Protein AF-A0A7S2PXT2-F1 (afdb_monomer_lite)

Structure (mmCIF, N/CA/C/O backbone):
data_AF-A0A7S2PXT2-F1
#
_entry.id   AF-A0A7S2PXT2-F1
#
loop_
_atom_site.group_PDB
_atom_site.id
_atom_site.type_symbol
_atom_site.label_atom_id
_atom_site.label_alt_id
_atom_site.label_comp_id
_atom_site.label_asym_id
_atom_site.label_entity_id
_atom_site.label_seq_id
_atom_site.pdbx_PDB_ins_code
_atom_site.Cartn_x
_atom_site.Cartn_y
_atom_site.Cartn_z
_atom_site.occupancy
_atom_site.B_iso_or_equiv
_atom_site.auth_seq_id
_atom_site.auth_comp_id
_atom_site.auth_asym_id
_atom_site.auth_atom_id
_atom_site.pdbx_PDB_model_num
ATOM 1 N N . ALA A 1 1 ? -4.494 16.959 3.578 1.00 83.75 1 ALA A N 1
ATOM 2 C CA . ALA A 1 1 ? -5.422 16.353 2.598 1.00 83.75 1 ALA A CA 1
ATOM 3 C C . ALA A 1 1 ? -5.347 14.820 2.587 1.00 83.75 1 ALA A C 1
ATOM 5 O O . ALA A 1 1 ? -6.317 14.201 2.995 1.00 83.75 1 ALA A O 1
ATOM 6 N N . LYS A 1 2 ? -4.220 14.190 2.202 1.00 92.12 2 LYS A N 1
ATOM 7 C CA . LYS A 1 2 ? -4.125 12.718 2.051 1.00 92.12 2 LYS A CA 1
ATOM 8 C C . LYS A 1 2 ? -4.450 11.910 3.312 1.00 92.12 2 LYS A C 1
ATOM 10 O O . LYS A 1 2 ? -5.234 10.979 3.216 1.00 92.12 2 LYS A O 1
ATOM 15 N N . LEU A 1 3 ? -3.945 12.313 4.482 1.00 93.88 3 LEU A N 1
ATOM 16 C CA . LEU A 1 3 ? -4.294 11.666 5.757 1.00 93.88 3 LEU A CA 1
ATOM 17 C C . LEU A 1 3 ? -5.812 11.637 5.997 1.00 93.88 3 LEU A C 1
ATOM 19 O O . LEU A 1 3 ? -6.356 10.593 6.332 1.00 93.88 3 LEU A O 1
ATOM 23 N N . ALA A 1 4 ? -6.491 12.770 5.795 1.00 94.06 4 ALA A N 1
ATOM 24 C CA . ALA A 1 4 ? -7.936 12.865 5.994 1.00 94.06 4 ALA A CA 1
ATOM 25 C C . ALA A 1 4 ? -8.699 11.954 5.021 1.00 94.06 4 ALA A C 1
ATOM 27 O O . ALA A 1 4 ? -9.608 11.246 5.441 1.00 94.06 4 ALA A O 1
ATOM 28 N N . ALA A 1 5 ? -8.279 11.911 3.752 1.00 94.31 5 ALA A N 1
ATOM 29 C CA . ALA A 1 5 ? -8.860 11.010 2.761 1.00 94.31 5 ALA A CA 1
ATOM 30 C C . ALA A 1 5 ? -8.646 9.533 3.139 1.00 94.31 5 ALA A C 1
ATOM 32 O O . ALA A 1 5 ? -9.602 8.769 3.192 1.00 94.31 5 ALA A O 1
ATOM 33 N N . MET A 1 6 ? -7.419 9.135 3.495 1.00 95.06 6 MET A N 1
ATOM 34 C CA . MET A 1 6 ? -7.126 7.767 3.944 1.00 95.06 6 MET A CA 1
ATOM 35 C C . MET A 1 6 ? -7.940 7.381 5.184 1.00 95.06 6 MET A C 1
ATOM 37 O O . MET A 1 6 ? -8.427 6.257 5.277 1.00 95.06 6 MET A O 1
ATOM 41 N N . GLN A 1 7 ? -8.113 8.312 6.126 1.00 95.06 7 GLN A N 1
ATOM 42 C CA . GLN A 1 7 ? -8.924 8.096 7.319 1.00 95.06 7 GLN A CA 1
ATOM 43 C C . GLN A 1 7 ? -10.399 7.899 6.975 1.00 95.06 7 GLN A C 1
ATOM 45 O O . GLN A 1 7 ? -11.022 6.991 7.515 1.00 95.06 7 GLN A O 1
ATOM 50 N N . GLN A 1 8 ? -10.946 8.714 6.074 1.00 95.38 8 GLN A N 1
ATOM 51 C CA . GLN A 1 8 ? -12.324 8.584 5.612 1.00 95.38 8 GLN A CA 1
ATOM 52 C C . GLN A 1 8 ? -12.566 7.222 4.947 1.00 95.38 8 GLN A C 1
ATOM 54 O O . GLN A 1 8 ? -13.506 6.522 5.326 1.00 95.38 8 GLN A O 1
ATOM 59 N N . GLU A 1 9 ? -11.693 6.818 4.023 1.00 95.75 9 GLU A N 1
ATOM 60 C CA . GLU A 1 9 ? -11.812 5.537 3.317 1.00 95.75 9 GLU A CA 1
ATOM 61 C C . GLU A 1 9 ? -11.694 4.346 4.271 1.00 95.75 9 GLU A C 1
ATOM 63 O O . GLU A 1 9 ? -12.523 3.435 4.256 1.00 95.75 9 GLU A O 1
ATOM 68 N N . ALA A 1 10 ? -10.708 4.363 5.170 1.00 94.94 10 ALA A N 1
ATOM 69 C CA . ALA A 1 10 ? -10.545 3.294 6.145 1.00 94.94 10 ALA A CA 1
ATOM 70 C C . ALA A 1 10 ? -11.712 3.245 7.150 1.00 94.94 10 ALA A C 1
ATOM 72 O O . ALA A 1 10 ? -12.159 2.153 7.501 1.00 94.94 10 ALA A O 1
ATOM 73 N N . CYS A 1 11 ? -12.261 4.393 7.569 1.00 93.88 11 CYS A N 1
ATOM 74 C CA . CYS A 1 11 ? -13.480 4.439 8.382 1.00 93.88 11 CYS A CA 1
ATOM 75 C C . CYS A 1 11 ? -14.641 3.761 7.654 1.00 93.88 11 CYS A C 1
ATOM 77 O O . CYS A 1 11 ? -15.275 2.890 8.237 1.00 93.88 11 CYS A O 1
ATOM 79 N N . SER A 1 12 ? -14.879 4.120 6.390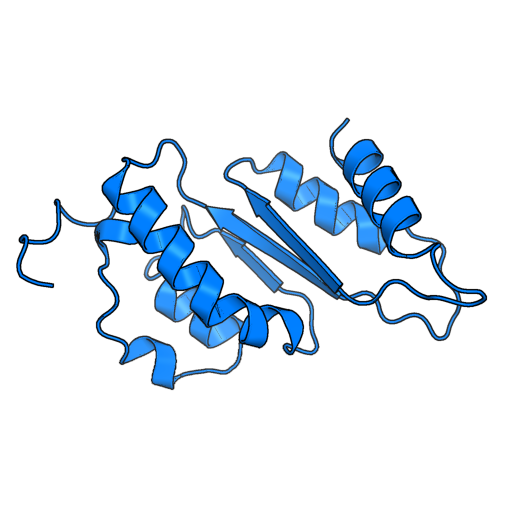 1.00 95.31 12 SER A N 1
ATOM 80 C CA . SER A 1 12 ? -15.968 3.559 5.586 1.00 95.31 12 SER A CA 1
ATOM 81 C C . SER A 1 12 ? -15.819 2.048 5.365 1.00 95.31 12 SER A C 1
ATOM 83 O O . SER A 1 12 ? -16.774 1.283 5.521 1.00 95.31 12 SER A O 1
ATOM 85 N N . PHE A 1 13 ? -14.605 1.585 5.062 1.00 95.31 13 PHE A N 1
ATOM 86 C CA . PHE A 1 13 ? -14.344 0.168 4.815 1.00 95.31 13 PHE A CA 1
ATOM 87 C C . PHE A 1 13 ? -14.487 -0.694 6.077 1.00 95.31 13 PHE A C 1
ATOM 89 O O . PHE A 1 13 ? -14.989 -1.816 6.023 1.00 95.31 13 PHE A O 1
ATOM 96 N N . TYR A 1 14 ? -14.049 -0.181 7.228 1.00 95.19 14 TYR A N 1
ATOM 97 C CA . TYR A 1 14 ? -14.071 -0.910 8.496 1.00 95.19 14 TYR A CA 1
ATOM 98 C C . TYR A 1 14 ? -15.280 -0.574 9.386 1.00 95.19 14 TYR A C 1
ATOM 100 O O . TYR A 1 14 ? -15.264 -0.922 10.564 1.00 95.19 14 TYR A O 1
ATOM 108 N N . SER A 1 15 ? -16.320 0.077 8.856 1.00 93.69 15 SER A N 1
ATOM 109 C CA . SER A 1 15 ? -17.579 0.342 9.573 1.00 93.69 15 SER A CA 1
ATOM 110 C C . SER A 1 15 ? -18.714 -0.617 9.200 1.00 93.69 15 SER A C 1
ATOM 112 O O . SER A 1 15 ? -19.858 -0.378 9.574 1.00 93.69 15 SER A O 1
ATOM 114 N N . GLN A 1 16 ? -18.431 -1.666 8.425 1.00 93.62 16 GLN A N 1
ATOM 115 C CA . GLN A 1 16 ? -19.455 -2.541 7.839 1.00 93.62 16 GLN A CA 1
ATOM 116 C C . GLN A 1 16 ? -20.104 -3.472 8.869 1.00 93.62 16 GLN A C 1
ATOM 118 O O . GLN A 1 16 ? -21.236 -3.909 8.675 1.00 93.62 16 GLN A O 1
ATOM 123 N N . TYR A 1 17 ? -19.406 -3.768 9.969 1.00 93.06 17 TYR A N 1
ATOM 124 C CA . TYR A 1 17 ? -19.896 -4.662 11.016 1.00 93.06 17 TYR A CA 1
ATOM 125 C C . TYR A 1 17 ? -19.754 -4.036 12.409 1.00 93.06 17 TYR A C 1
ATOM 127 O O . TYR A 1 17 ? -18.771 -3.326 12.662 1.00 93.06 17 TYR A O 1
ATOM 135 N N . PRO A 1 18 ? -20.683 -4.328 13.343 1.00 91.06 18 PRO A N 1
ATOM 136 C CA . PRO A 1 18 ? -20.518 -3.965 14.744 1.00 91.06 18 PRO A CA 1
ATOM 137 C C . PRO A 1 18 ? -19.182 -4.475 15.276 1.00 91.06 18 PRO A C 1
ATOM 139 O O . PRO A 1 18 ? -18.757 -5.585 14.956 1.00 91.06 18 PRO A O 1
ATOM 142 N N . GLU A 1 19 ? -18.509 -3.650 16.076 1.00 88.69 19 GLU A N 1
ATOM 143 C CA . GLU A 1 19 ? -17.234 -4.006 16.702 1.00 88.69 19 GLU A CA 1
ATOM 144 C C . GLU A 1 19 ? -16.103 -4.358 15.711 1.00 88.69 19 GLU A C 1
ATOM 146 O O . GLU A 1 19 ? -15.089 -4.953 16.094 1.00 88.69 19 GLU A O 1
ATOM 151 N N . GLN A 1 20 ? -16.209 -3.981 14.440 1.00 93.75 20 GLN A N 1
ATOM 152 C CA . GLN A 1 20 ? -15.108 -4.156 13.504 1.00 93.75 20 GLN A CA 1
ATOM 153 C C . GLN A 1 20 ? -13.921 -3.260 13.893 1.00 93.75 20 GLN A C 1
ATOM 155 O O . GLN A 1 20 ? -14.070 -2.085 14.222 1.00 93.75 20 GLN A O 1
ATOM 160 N N . THR A 1 21 ? -12.718 -3.832 13.868 1.00 94.88 21 THR A N 1
ATOM 161 C CA . THR A 1 21 ? -11.457 -3.102 14.048 1.00 94.88 21 THR A CA 1
ATOM 162 C C . THR A 1 21 ? -10.701 -3.023 12.734 1.00 94.88 21 THR A C 1
ATOM 164 O O . THR A 1 21 ? -10.899 -3.843 11.828 1.00 94.88 21 THR A O 1
ATOM 167 N N . TRP A 1 22 ? -9.815 -2.037 12.627 1.00 95.88 22 TRP A N 1
ATOM 168 C CA . TRP A 1 22 ? -8.964 -1.900 11.456 1.00 95.88 22 TRP A CA 1
ATOM 169 C C . TRP A 1 22 ? -7.871 -2.967 11.496 1.00 95.88 22 TRP A C 1
ATOM 171 O O . TRP A 1 22 ? -7.251 -3.203 12.534 1.00 95.88 22 TRP A O 1
ATOM 181 N N . LYS A 1 23 ? -7.656 -3.641 10.363 1.00 94.81 23 LYS A N 1
ATOM 182 C CA . LYS A 1 23 ? -6.719 -4.769 10.265 1.00 94.81 23 LYS A CA 1
ATOM 183 C C . LYS A 1 23 ? -5.472 -4.381 9.486 1.00 94.81 23 LYS A C 1
ATOM 185 O O . LYS A 1 23 ? -4.401 -4.262 10.061 1.00 94.81 23 LYS A O 1
ATOM 190 N N . ASN A 1 24 ? -5.618 -4.174 8.183 1.00 96.81 24 ASN A N 1
ATOM 191 C CA . ASN A 1 24 ? -4.530 -3.826 7.278 1.00 96.81 24 ASN A CA 1
ATOM 192 C C . ASN A 1 24 ? -4.885 -2.562 6.491 1.00 96.81 24 ASN A C 1
ATOM 194 O O . ASN A 1 24 ? -5.998 -2.443 5.977 1.00 96.81 24 ASN A O 1
ATOM 198 N N . VAL A 1 25 ? -3.922 -1.658 6.347 1.00 96.38 25 VAL A N 1
ATOM 199 C CA . VAL A 1 25 ? -3.967 -0.566 5.370 1.00 96.38 25 VAL A CA 1
ATOM 200 C C . VAL A 1 25 ? -2.691 -0.645 4.543 1.00 96.38 25 VAL A C 1
ATOM 202 O O . VAL A 1 25 ? -1.588 -0.529 5.078 1.00 96.38 25 VAL A O 1
ATOM 205 N N . LEU A 1 26 ? -2.852 -0.899 3.245 1.00 95.94 26 LEU A N 1
ATOM 206 C CA . LEU A 1 26 ? -1.758 -0.974 2.284 1.00 95.94 26 LEU A CA 1
ATOM 207 C C . LEU A 1 26 ? -1.813 0.272 1.400 1.00 95.94 26 LEU A C 1
ATOM 209 O O . LEU A 1 26 ? -2.855 0.564 0.818 1.00 95.94 26 LEU A O 1
ATOM 213 N N . SER A 1 27 ? -0.695 0.981 1.289 1.00 95.62 27 SER A N 1
ATOM 214 C CA . SER A 1 27 ? -0.545 2.156 0.434 1.00 95.62 27 SER A CA 1
ATOM 215 C C . SER A 1 27 ? 0.505 1.888 -0.636 1.00 95.62 27 SER A C 1
ATOM 217 O O . SER A 1 27 ? 1.657 1.594 -0.320 1.00 95.62 27 SER A O 1
ATOM 219 N N . PHE A 1 28 ? 0.110 2.032 -1.898 1.00 94.56 28 PHE A N 1
ATOM 220 C CA . PHE A 1 28 ? 0.995 2.005 -3.060 1.00 94.56 28 PHE A CA 1
ATOM 221 C C . PHE A 1 28 ? 0.909 3.376 -3.719 1.00 94.56 28 PHE A C 1
ATOM 223 O O . PHE A 1 28 ? -0.170 3.774 -4.152 1.00 94.56 28 PHE A O 1
ATOM 230 N N . GLY A 1 29 ? 2.016 4.102 -3.768 1.00 92.62 29 GLY A N 1
ATOM 231 C CA . GLY A 1 29 ? 2.043 5.454 -4.319 1.00 92.62 29 GLY A CA 1
ATOM 232 C C . GLY A 1 29 ? 3.459 5.857 -4.677 1.00 92.62 29 GLY A C 1
ATOM 233 O O . GLY A 1 29 ? 4.400 5.187 -4.277 1.00 92.62 29 GLY A O 1
ATOM 234 N N . ASP A 1 30 ? 3.632 6.919 -5.445 1.00 92.00 30 ASP A N 1
ATOM 235 C CA . ASP A 1 30 ? 4.936 7.452 -5.860 1.00 92.00 30 ASP A CA 1
ATOM 236 C C . ASP A 1 30 ? 5.332 8.721 -5.084 1.00 92.00 30 ASP A C 1
ATOM 238 O O . ASP A 1 30 ? 6.463 9.209 -5.179 1.00 92.00 30 ASP A O 1
ATOM 242 N N . MET A 1 31 ? 4.424 9.227 -4.244 1.00 91.75 31 MET A N 1
ATOM 243 C CA . MET A 1 31 ? 4.587 10.478 -3.516 1.00 91.75 31 MET A CA 1
ATOM 244 C C . MET A 1 31 ? 4.881 10.263 -2.029 1.00 91.75 31 MET A C 1
ATOM 246 O O . MET A 1 31 ? 4.137 9.603 -1.301 1.00 91.75 31 MET A O 1
ATOM 250 N N . ARG A 1 32 ? 5.945 10.910 -1.531 1.00 90.88 32 ARG A N 1
ATOM 251 C CA . ARG A 1 32 ? 6.392 10.783 -0.128 1.00 90.88 32 ARG A CA 1
ATOM 252 C C . ARG A 1 32 ? 5.304 11.165 0.883 1.00 90.88 32 ARG A C 1
ATOM 254 O O . ARG A 1 32 ? 5.176 10.520 1.917 1.00 90.88 32 ARG A O 1
ATOM 261 N N . TYR A 1 33 ? 4.474 12.158 0.576 1.00 91.88 33 TYR A N 1
ATOM 262 C CA . TYR A 1 33 ? 3.410 12.585 1.486 1.00 91.88 33 TYR A CA 1
ATOM 263 C C . TYR A 1 33 ? 2.296 11.532 1.664 1.00 91.88 33 TYR A C 1
ATOM 265 O O . TYR A 1 33 ? 1.578 11.575 2.658 1.00 91.88 33 TYR A O 1
ATOM 273 N N . GLU A 1 34 ? 2.117 10.588 0.731 1.00 88.81 34 GLU A N 1
ATOM 274 C CA . GLU A 1 34 ? 1.171 9.467 0.893 1.00 88.81 34 GLU A CA 1
ATOM 275 C C . GLU A 1 34 ? 1.733 8.435 1.869 1.00 88.81 34 GLU A C 1
ATOM 277 O O . GLU A 1 34 ? 1.027 7.930 2.741 1.00 88.81 34 GLU A O 1
ATOM 282 N N . HIS A 1 35 ? 3.037 8.198 1.766 1.00 88.44 35 HIS A N 1
ATOM 283 C CA . HIS A 1 35 ? 3.787 7.347 2.673 1.00 88.44 35 HIS A CA 1
ATOM 284 C C . HIS A 1 35 ? 3.790 7.901 4.112 1.00 88.44 35 HIS A C 1
ATOM 286 O O . HIS A 1 35 ? 3.527 7.176 5.070 1.00 88.44 35 HIS A O 1
ATOM 292 N N . GLU A 1 36 ? 4.002 9.206 4.280 1.00 91.69 36 GLU A N 1
ATOM 293 C CA . GLU A 1 36 ? 3.872 9.872 5.584 1.00 91.69 36 GLU A CA 1
ATOM 294 C C . GLU A 1 36 ? 2.424 9.859 6.096 1.00 91.69 36 GLU A C 1
ATOM 296 O O . GLU A 1 36 ? 2.180 9.666 7.287 1.00 91.69 36 GLU A O 1
ATOM 301 N N . ALA A 1 37 ? 1.441 10.025 5.204 1.00 93.94 37 ALA A N 1
ATOM 302 C CA . ALA A 1 37 ? 0.033 10.008 5.582 1.00 93.94 37 ALA A CA 1
ATOM 303 C C . ALA A 1 37 ? -0.400 8.651 6.154 1.00 93.94 37 ALA A C 1
ATOM 305 O O . ALA A 1 37 ? -1.101 8.634 7.165 1.00 93.94 37 ALA A O 1
ATOM 306 N N . VAL A 1 38 ? 0.031 7.525 5.572 1.00 93.88 38 VAL A N 1
ATOM 307 C CA . VAL A 1 38 ? -0.324 6.198 6.103 1.00 93.88 38 VAL A CA 1
ATOM 308 C C . VAL A 1 38 ? 0.378 5.898 7.434 1.00 93.88 38 VAL A C 1
ATOM 310 O O . VAL A 1 38 ? -0.228 5.293 8.314 1.00 93.88 38 VAL A O 1
ATOM 313 N N . GLN A 1 39 ? 1.602 6.393 7.645 1.00 91.50 39 GLN A N 1
ATOM 314 C CA . GLN A 1 39 ? 2.268 6.327 8.954 1.00 91.50 39 GLN A CA 1
ATOM 315 C C . GLN A 1 39 ? 1.534 7.155 10.011 1.00 91.50 39 GLN A C 1
ATOM 317 O O . GLN A 1 39 ? 1.313 6.703 11.135 1.00 91.50 39 GLN A O 1
ATOM 322 N N . ALA A 1 40 ? 1.124 8.374 9.657 1.00 93.12 40 ALA A N 1
ATOM 323 C CA . ALA A 1 40 ? 0.357 9.232 10.549 1.00 93.12 40 ALA A CA 1
ATOM 324 C C . ALA A 1 40 ? -1.026 8.641 10.863 1.00 93.12 40 ALA A C 1
ATOM 326 O O . ALA A 1 40 ? -1.544 8.866 11.958 1.00 93.12 40 ALA A O 1
ATOM 327 N N . LEU A 1 41 ? -1.611 7.882 9.931 1.00 93.56 41 LEU A N 1
ATOM 328 C CA . LEU A 1 41 ? -2.904 7.227 10.104 1.00 93.56 41 LEU A CA 1
ATOM 329 C C . LEU A 1 41 ? -2.889 6.236 11.270 1.00 93.56 41 LEU A C 1
ATOM 331 O O . LEU A 1 41 ? -3.828 6.244 12.060 1.00 93.56 41 LEU A O 1
ATOM 335 N N . SER A 1 42 ? -1.842 5.416 11.406 1.00 90.19 42 SER A N 1
ATOM 336 C CA . SER A 1 42 ? -1.717 4.499 12.545 1.00 90.19 42 SER A CA 1
ATOM 337 C C . SER A 1 42 ? -1.391 5.240 13.840 1.00 90.19 42 SER A C 1
ATOM 339 O O . SER A 1 42 ? -2.057 5.020 14.848 1.00 90.19 42 SER A O 1
ATOM 341 N N . HIS A 1 43 ? -0.440 6.178 13.812 1.00 89.38 43 HIS A N 1
ATOM 342 C CA . HIS A 1 43 ? 0.004 6.904 15.010 1.00 89.38 43 HIS A CA 1
ATOM 343 C C . HIS A 1 43 ? -1.079 7.779 15.648 1.00 89.38 43 HIS A C 1
ATOM 345 O O . HIS A 1 43 ? -1.116 7.929 16.866 1.00 89.38 43 HIS A O 1
ATOM 351 N N . ARG A 1 44 ? -1.943 8.401 14.840 1.00 91.00 44 ARG A N 1
ATOM 352 C CA . ARG A 1 44 ? -2.970 9.340 15.326 1.00 91.00 44 ARG A CA 1
ATOM 353 C C . ARG A 1 44 ? -4.288 8.659 15.679 1.00 91.00 44 ARG A C 1
ATOM 355 O O . ARG A 1 44 ? -5.240 9.337 16.061 1.00 91.00 44 ARG A O 1
ATOM 362 N N . ARG A 1 45 ? -4.379 7.341 15.509 1.00 89.94 45 ARG A N 1
ATOM 363 C CA . ARG A 1 45 ? -5.621 6.609 15.709 1.00 89.94 45 ARG A CA 1
ATOM 364 C C . ARG A 1 45 ? -5.827 6.284 17.184 1.00 89.94 45 ARG A C 1
ATOM 366 O O . ARG A 1 45 ? -5.091 5.499 17.772 1.00 89.94 45 ARG A O 1
ATOM 373 N N . THR A 1 46 ? -6.907 6.808 17.751 1.00 90.50 46 THR A N 1
ATOM 374 C CA . THR A 1 46 ? -7.444 6.320 19.025 1.00 90.50 46 THR A CA 1
ATOM 375 C C . THR A 1 46 ? -8.239 5.046 18.756 1.00 90.50 46 THR A C 1
ATOM 377 O O . THR A 1 46 ? -9.339 5.103 18.206 1.00 90.50 46 THR A O 1
ATOM 380 N N . ALA A 1 47 ? -7.668 3.892 19.099 1.00 89.69 47 ALA A N 1
ATOM 381 C CA . ALA A 1 47 ? -8.241 2.582 18.807 1.00 89.69 47 ALA A CA 1
ATOM 382 C C . ALA A 1 47 ? -8.617 1.799 20.079 1.00 89.69 47 ALA A C 1
ATOM 384 O O . ALA A 1 47 ? -8.001 1.997 21.129 1.00 89.69 47 ALA A O 1
ATOM 385 N N . PRO A 1 48 ? -9.580 0.861 20.000 1.00 91.62 48 PRO A N 1
ATOM 386 C CA . PRO A 1 48 ? -9.808 -0.115 21.063 1.00 91.62 48 PRO A CA 1
ATOM 387 C C . PRO A 1 48 ? -8.548 -0.946 21.347 1.00 91.62 48 PRO A C 1
ATOM 389 O O . PRO A 1 48 ? -7.802 -1.273 20.428 1.00 91.62 48 PRO A O 1
ATOM 392 N N . SER A 1 49 ? -8.357 -1.392 22.591 1.00 91.56 49 SER A N 1
ATOM 393 C CA . SER A 1 49 ? -7.167 -2.158 23.019 1.00 91.56 49 SER A CA 1
ATOM 394 C C . SER A 1 49 ? -6.917 -3.449 22.226 1.00 91.56 49 SER A C 1
ATOM 396 O O . SER A 1 49 ? -5.771 -3.874 22.064 1.00 91.56 49 SER A O 1
ATOM 398 N N . ARG A 1 50 ? -7.986 -4.075 21.716 1.00 93.25 50 ARG A N 1
ATOM 399 C CA . ARG A 1 50 ? -7.922 -5.285 20.881 1.00 93.25 50 ARG A CA 1
ATOM 400 C C . ARG A 1 50 ? -7.557 -5.015 19.423 1.00 93.25 50 ARG A C 1
ATOM 402 O O . ARG A 1 50 ? -7.347 -5.963 18.667 1.00 93.25 50 ARG A O 1
ATOM 409 N N . GLU A 1 51 ? -7.554 -3.758 18.991 1.00 94.69 51 GLU A N 1
ATOM 410 C CA . GLU A 1 51 ? -7.182 -3.436 17.626 1.00 94.69 51 GLU A CA 1
ATOM 411 C C . GLU A 1 51 ? -5.693 -3.686 17.400 1.00 94.69 51 GLU A C 1
ATOM 413 O O . GLU A 1 51 ? -4.829 -3.420 18.237 1.00 94.69 51 GLU A O 1
ATOM 418 N N . ARG A 1 52 ? -5.409 -4.227 16.220 1.00 93.38 52 ARG A N 1
ATOM 419 C CA . ARG A 1 52 ? -4.063 -4.472 15.736 1.00 93.38 52 ARG A CA 1
ATOM 420 C C . ARG A 1 52 ? -4.025 -4.016 14.279 1.00 93.38 52 ARG A C 1
ATOM 422 O O . ARG A 1 52 ? -4.140 -4.832 13.367 1.00 93.38 52 ARG A O 1
ATOM 429 N N . LEU A 1 53 ? -3.951 -2.708 14.067 1.00 95.81 53 LEU A N 1
ATOM 430 C CA . LEU A 1 53 ? -3.767 -2.144 12.734 1.00 95.81 53 LEU A CA 1
ATOM 431 C C . LEU A 1 53 ? -2.330 -2.404 12.277 1.00 95.81 53 LEU A C 1
ATOM 433 O O . LEU A 1 53 ? -1.401 -2.193 13.050 1.00 95.81 53 LEU A O 1
ATOM 437 N N . ARG A 1 54 ? -2.164 -2.860 11.033 1.00 96.88 54 ARG A N 1
ATOM 438 C CA . ARG A 1 54 ? -0.875 -2.902 10.351 1.00 96.88 54 ARG A CA 1
ATOM 439 C C . ARG A 1 54 ? -0.888 -1.991 9.137 1.00 96.88 54 ARG A C 1
ATOM 441 O O . ARG A 1 54 ? -1.758 -2.122 8.270 1.00 96.88 54 ARG A O 1
ATOM 448 N N . THR A 1 55 ? 0.085 -1.102 9.065 1.00 96.81 55 THR A N 1
ATOM 449 C CA . THR A 1 55 ? 0.273 -0.150 7.976 1.00 96.81 55 THR A CA 1
ATOM 450 C C . THR A 1 55 ? 1.482 -0.541 7.146 1.00 96.81 55 THR A C 1
ATOM 452 O O . THR A 1 55 ? 2.580 -0.758 7.653 1.00 96.81 55 THR A O 1
ATOM 455 N N . LYS A 1 56 ? 1.258 -0.659 5.841 1.00 96.50 56 LYS A N 1
ATOM 456 C CA . LYS A 1 56 ? 2.253 -1.117 4.875 1.00 96.50 56 LYS A CA 1
ATOM 457 C C . LYS A 1 56 ? 2.304 -0.126 3.736 1.00 96.50 56 LYS A C 1
ATOM 459 O O . LYS A 1 56 ? 1.272 0.148 3.126 1.00 96.50 56 LYS A O 1
ATOM 464 N N . ALA A 1 57 ? 3.475 0.416 3.453 1.00 95.81 57 ALA A N 1
ATOM 465 C CA . ALA A 1 57 ? 3.635 1.424 2.421 1.00 95.81 57 ALA A CA 1
ATOM 466 C C . ALA A 1 57 ? 4.751 1.031 1.461 1.00 95.81 57 ALA A C 1
ATOM 468 O O . ALA A 1 57 ? 5.845 0.665 1.888 1.00 95.81 57 ALA A O 1
ATOM 469 N N . LEU A 1 58 ? 4.469 1.130 0.166 1.00 95.44 58 LEU A N 1
ATOM 470 C CA . LEU A 1 58 ? 5.457 0.988 -0.890 1.00 95.44 58 LEU A CA 1
ATOM 471 C C . LEU A 1 58 ? 5.467 2.280 -1.699 1.00 95.44 58 LEU A C 1
ATOM 473 O O . LEU A 1 58 ? 4.478 2.620 -2.353 1.00 95.44 58 LEU A O 1
ATOM 477 N N . LEU A 1 59 ? 6.587 2.990 -1.629 1.00 95.12 59 LEU A N 1
ATOM 478 C CA . LEU A 1 59 ? 6.852 4.182 -2.411 1.00 95.12 59 LEU A CA 1
ATOM 479 C C . LEU A 1 59 ? 7.516 3.763 -3.728 1.00 95.12 59 LEU A C 1
ATOM 481 O O . LEU A 1 59 ? 8.629 3.240 -3.745 1.00 95.12 59 LEU A O 1
ATOM 485 N N . LEU A 1 60 ? 6.784 3.916 -4.825 1.00 94.38 60 LEU A N 1
ATOM 486 C CA . LEU A 1 60 ? 7.110 3.396 -6.148 1.00 94.38 60 LEU A CA 1
ATOM 487 C C . LEU A 1 60 ? 7.877 4.437 -6.982 1.00 94.38 60 LEU A C 1
ATOM 489 O O . LEU A 1 60 ? 7.670 5.637 -6.792 1.00 94.38 60 LEU A O 1
ATOM 493 N N . PRO A 1 61 ? 8.729 4.012 -7.938 1.00 92.88 61 PRO A N 1
ATOM 494 C CA . PRO A 1 61 ? 9.355 4.928 -8.893 1.00 92.88 61 PRO A CA 1
ATOM 495 C C . PRO A 1 61 ? 8.306 5.767 -9.646 1.00 92.88 61 PRO A C 1
ATOM 497 O O . PRO A 1 61 ? 7.350 5.184 -10.172 1.00 92.88 61 PRO A O 1
ATOM 500 N N . PRO A 1 62 ? 8.463 7.102 -9.715 1.00 91.94 62 PRO A N 1
ATOM 501 C CA . PRO A 1 62 ? 7.519 7.964 -10.416 1.00 91.94 62 PRO A CA 1
ATOM 502 C C . PRO A 1 62 ? 7.590 7.742 -11.931 1.00 91.94 62 PRO A C 1
ATOM 504 O O . PRO A 1 62 ? 8.526 7.126 -12.443 1.00 91.94 62 PRO A O 1
ATOM 507 N N . THR A 1 63 ? 6.593 8.266 -12.647 1.00 91.44 63 THR A N 1
ATOM 508 C CA . THR A 1 63 ? 6.559 8.313 -14.123 1.00 91.44 63 THR A CA 1
ATOM 509 C C . THR A 1 63 ? 6.846 6.967 -14.816 1.00 91.44 63 THR A C 1
ATOM 511 O O . THR A 1 63 ? 7.722 6.914 -15.679 1.00 91.44 63 THR A O 1
ATOM 514 N N . PRO A 1 64 ? 6.149 5.866 -14.461 1.00 92.94 64 PRO A N 1
ATOM 515 C CA . PRO A 1 64 ? 6.387 4.588 -15.116 1.00 92.94 64 PRO A CA 1
ATOM 516 C C . PRO A 1 64 ? 5.981 4.626 -16.590 1.00 92.94 64 PRO A C 1
ATOM 518 O O . PRO A 1 64 ? 4.948 5.19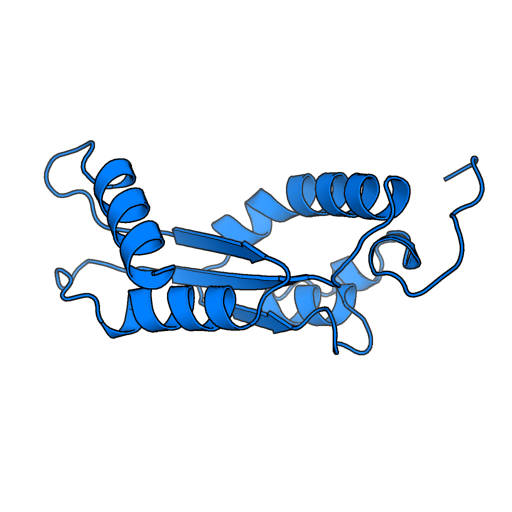8 -16.947 1.00 92.94 64 PRO A O 1
ATOM 521 N N . SER A 1 65 ? 6.732 3.927 -17.437 1.00 93.44 65 SER A N 1
ATOM 522 C CA . SER A 1 65 ? 6.229 3.564 -18.764 1.00 93.44 65 SER A CA 1
ATOM 523 C C . SER A 1 65 ? 5.083 2.541 -18.657 1.00 93.44 65 SER A C 1
ATOM 525 O O . SER A 1 65 ? 4.871 1.910 -17.617 1.00 93.44 65 SER A O 1
ATOM 527 N N . LEU A 1 66 ? 4.320 2.339 -19.738 1.00 94.38 66 LEU A N 1
ATOM 528 C CA . LEU A 1 66 ? 3.195 1.392 -19.731 1.00 94.38 66 LEU A CA 1
ATOM 529 C C . LEU A 1 66 ? 3.644 -0.054 -19.449 1.00 94.38 66 LEU A C 1
ATOM 531 O O . LEU A 1 66 ? 2.947 -0.790 -18.744 1.00 94.38 66 LEU A O 1
ATOM 535 N N . SER A 1 67 ? 4.804 -0.464 -19.969 1.00 94.19 67 SER A N 1
ATOM 536 C CA . SER A 1 67 ? 5.389 -1.784 -19.705 1.00 94.19 67 SER A CA 1
ATOM 537 C C . SER A 1 67 ? 5.793 -1.931 -18.240 1.00 94.19 67 SER A C 1
ATOM 539 O O . SER A 1 67 ? 5.464 -2.940 -17.616 1.00 94.19 67 SER A O 1
ATOM 541 N N . GLU A 1 68 ? 6.419 -0.908 -17.658 1.00 94.00 68 GLU A N 1
ATOM 542 C CA . GLU A 1 68 ? 6.787 -0.887 -16.239 1.00 94.00 68 GLU A CA 1
ATOM 543 C C . GLU A 1 68 ? 5.560 -0.985 -15.342 1.00 94.00 68 GLU A C 1
ATOM 545 O O . GLU A 1 68 ? 5.514 -1.828 -14.448 1.00 94.00 68 GLU A O 1
ATOM 550 N N . LEU A 1 69 ? 4.536 -0.168 -15.607 1.00 93.81 69 LEU A N 1
ATOM 551 C CA . LEU A 1 69 ? 3.290 -0.186 -14.847 1.00 93.81 69 LEU A CA 1
ATOM 552 C C . LEU A 1 69 ? 2.600 -1.552 -14.946 1.00 93.81 69 LEU A C 1
ATOM 554 O O . LEU A 1 69 ? 2.141 -2.085 -13.937 1.00 93.81 69 LEU A O 1
ATOM 558 N N . THR A 1 70 ? 2.582 -2.156 -16.136 1.00 95.00 70 THR A N 1
ATOM 559 C CA . THR A 1 70 ? 2.009 -3.492 -16.353 1.00 95.00 70 THR A CA 1
ATOM 560 C C . THR A 1 70 ? 2.739 -4.554 -15.534 1.00 95.00 70 THR A C 1
ATOM 562 O O . THR A 1 70 ? 2.098 -5.364 -14.861 1.00 95.00 70 THR A O 1
ATOM 565 N N . LEU A 1 71 ? 4.073 -4.554 -15.561 1.00 94.62 71 LEU A N 1
ATOM 566 C CA . LEU A 1 71 ? 4.878 -5.484 -14.774 1.00 94.62 71 LEU A CA 1
ATOM 567 C C . LEU A 1 71 ? 4.674 -5.256 -13.274 1.00 94.62 71 LEU A C 1
ATOM 569 O O . LEU A 1 71 ? 4.379 -6.211 -12.558 1.00 94.62 71 LEU A O 1
ATOM 573 N N . ARG A 1 72 ? 4.728 -4.006 -12.799 1.00 93.38 72 ARG A N 1
ATOM 574 C CA . ARG A 1 72 ? 4.463 -3.675 -11.389 1.00 93.38 72 ARG A CA 1
ATOM 575 C C . ARG A 1 72 ? 3.096 -4.175 -10.944 1.00 93.38 72 ARG A C 1
ATOM 577 O O . ARG A 1 72 ? 3.010 -4.813 -9.906 1.00 93.38 72 ARG A O 1
ATOM 584 N N . LEU A 1 73 ? 2.042 -3.967 -11.733 1.00 94.12 73 LEU A N 1
ATOM 585 C CA . LEU A 1 73 ? 0.702 -4.461 -11.401 1.00 94.12 73 LEU A CA 1
ATOM 586 C C . LEU A 1 73 ? 0.645 -5.995 -11.349 1.00 94.12 73 LEU A C 1
ATOM 588 O O . LEU A 1 73 ? 0.045 -6.547 -10.425 1.00 94.12 73 LEU A O 1
ATOM 592 N N . LYS A 1 74 ? 1.294 -6.696 -12.292 1.00 94.56 74 LYS A N 1
ATOM 593 C CA . LYS A 1 74 ? 1.411 -8.166 -12.258 1.00 94.56 74 LYS A CA 1
ATOM 594 C C . LYS A 1 74 ? 2.116 -8.630 -10.981 1.00 94.56 74 LYS A C 1
ATOM 596 O O . LYS A 1 74 ? 1.605 -9.519 -10.302 1.00 94.56 74 LYS A O 1
ATOM 601 N N . PHE A 1 75 ? 3.234 -7.999 -10.636 1.00 93.81 75 PHE A N 1
ATOM 602 C CA . PHE A 1 75 ? 4.000 -8.296 -9.429 1.00 93.81 75 PHE A CA 1
ATOM 603 C C . PHE A 1 75 ? 3.200 -8.017 -8.156 1.00 93.81 75 PHE A C 1
ATOM 605 O O . PHE A 1 75 ? 3.030 -8.903 -7.324 1.00 93.81 75 PHE A O 1
ATOM 612 N N . SER A 1 76 ? 2.628 -6.818 -8.024 1.00 93.12 76 SER A N 1
ATOM 613 C CA . SER A 1 76 ? 1.813 -6.429 -6.873 1.00 93.12 76 SER A CA 1
ATOM 614 C C . SER A 1 76 ? 0.607 -7.345 -6.696 1.00 93.12 76 SER A C 1
ATOM 616 O O . SER A 1 76 ? 0.262 -7.662 -5.563 1.00 93.12 76 SER A O 1
ATOM 618 N N . ARG A 1 77 ? -0.006 -7.832 -7.784 1.00 94.56 77 ARG A N 1
ATOM 619 C CA . ARG A 1 77 ? -1.093 -8.819 -7.712 1.00 94.56 77 ARG A CA 1
ATOM 620 C C . ARG A 1 77 ? -0.631 -10.144 -7.101 1.00 94.56 77 ARG A C 1
ATOM 622 O O . ARG A 1 77 ? -1.353 -10.694 -6.276 1.00 94.56 77 ARG A O 1
ATOM 629 N N . LEU A 1 78 ? 0.544 -10.646 -7.490 1.00 93.31 78 LEU A N 1
ATOM 630 C CA . LEU A 1 78 ? 1.126 -11.866 -6.912 1.00 93.31 78 LEU A CA 1
ATOM 631 C C . LEU A 1 78 ? 1.477 -11.661 -5.433 1.00 93.31 78 LEU A C 1
ATOM 633 O O . LEU A 1 78 ? 1.146 -12.489 -4.587 1.00 93.31 78 LEU A O 1
ATOM 637 N N . MET A 1 79 ? 2.079 -10.516 -5.114 1.00 95.12 79 MET A N 1
ATOM 638 C CA . MET A 1 79 ? 2.550 -10.206 -3.767 1.00 95.12 79 MET A CA 1
ATOM 639 C C . MET A 1 79 ? 1.450 -9.736 -2.813 1.00 95.12 79 MET A C 1
ATOM 641 O O . MET A 1 79 ? 1.670 -9.724 -1.604 1.00 95.12 79 MET A O 1
ATOM 645 N N . LEU A 1 80 ? 0.254 -9.392 -3.304 1.00 95.75 80 LEU A N 1
ATOM 646 C CA . LEU A 1 80 ? -0.822 -8.838 -2.478 1.00 95.75 80 LEU A CA 1
ATOM 647 C C . LEU A 1 80 ? -1.157 -9.737 -1.284 1.00 95.75 80 LEU A C 1
ATOM 649 O O . LEU A 1 80 ? -1.317 -9.244 -0.169 1.00 95.75 80 LEU A O 1
ATOM 653 N N . GLN A 1 81 ? -1.219 -11.056 -1.492 1.00 95.81 81 GLN A N 1
ATOM 654 C CA . GLN A 1 81 ? -1.470 -11.988 -0.392 1.00 95.81 81 GLN A CA 1
ATOM 655 C C . GLN A 1 81 ? -0.336 -11.988 0.635 1.00 95.81 81 GLN A C 1
ATOM 657 O O . GLN A 1 81 ? -0.616 -12.006 1.833 1.00 95.81 81 GLN A O 1
ATOM 662 N N . ALA A 1 82 ? 0.920 -11.935 0.188 1.00 96.50 82 ALA A N 1
ATOM 663 C CA . ALA A 1 82 ? 2.075 -11.869 1.077 1.00 96.50 82 ALA A CA 1
ATOM 664 C C . ALA A 1 82 ? 2.058 -10.572 1.901 1.00 96.50 82 ALA A C 1
ATOM 666 O O . ALA A 1 82 ? 2.178 -10.618 3.125 1.00 96.50 82 ALA A O 1
ATOM 667 N N . TYR A 1 83 ? 1.777 -9.431 1.263 1.00 97.06 83 TYR A N 1
ATOM 668 C CA . TYR A 1 83 ? 1.627 -8.150 1.952 1.00 97.06 83 TYR A CA 1
ATOM 669 C C . TYR A 1 83 ? 0.493 -8.176 2.977 1.00 97.06 83 TYR A C 1
ATOM 671 O O . TYR A 1 83 ? 0.675 -7.726 4.098 1.00 97.06 83 TYR A O 1
ATOM 679 N N . VAL A 1 84 ? -0.678 -8.718 2.641 1.00 96.25 84 VAL A N 1
ATOM 680 C CA . VAL A 1 84 ? -1.819 -8.756 3.572 1.00 96.25 84 VAL A CA 1
ATOM 681 C C . VAL A 1 84 ? -1.565 -9.698 4.755 1.00 96.25 84 VAL A C 1
ATOM 683 O O . VAL A 1 84 ? -1.977 -9.393 5.877 1.00 96.25 84 VAL A O 1
ATOM 686 N N . ARG A 1 85 ? -0.904 -10.839 4.517 1.00 96.38 85 ARG A N 1
ATOM 687 C CA . ARG A 1 85 ? -0.612 -11.851 5.547 1.00 96.38 85 ARG A CA 1
ATOM 688 C C . ARG A 1 85 ? 0.556 -11.473 6.450 1.00 96.38 85 ARG A C 1
ATOM 690 O O . ARG A 1 85 ? 0.613 -11.968 7.573 1.00 96.38 85 ARG A O 1
ATOM 697 N N . HIS A 1 86 ? 1.460 -10.609 5.993 1.00 97.19 86 HIS A N 1
ATOM 698 C CA . HIS A 1 86 ? 2.581 -10.162 6.806 1.00 97.19 86 HIS A CA 1
ATOM 699 C C . HIS A 1 86 ? 2.089 -9.475 8.090 1.00 97.19 86 HIS A C 1
ATOM 701 O O . HIS A 1 86 ? 1.383 -8.458 8.066 1.00 97.19 86 HIS A O 1
ATOM 707 N N . ASN A 1 87 ? 2.475 -10.045 9.230 1.00 95.75 87 ASN A N 1
ATOM 708 C CA . ASN A 1 87 ? 2.021 -9.638 10.555 1.00 95.75 87 ASN A CA 1
ATOM 709 C C . ASN A 1 87 ? 2.907 -8.534 11.156 1.00 95.75 87 ASN A C 1
ATOM 711 O O . ASN A 1 87 ? 3.435 -8.671 12.255 1.00 95.75 87 ASN A O 1
ATOM 715 N N . GLY A 1 88 ? 3.059 -7.438 10.424 1.00 95.06 88 GLY A N 1
ATOM 716 C CA . GLY A 1 88 ? 3.884 -6.306 10.823 1.00 95.06 88 GLY A CA 1
ATOM 717 C C . GLY A 1 88 ? 3.646 -5.088 9.945 1.00 95.06 88 GLY A C 1
ATOM 718 O O . GLY A 1 88 ? 2.875 -5.143 8.976 1.00 95.06 88 GLY A O 1
ATOM 719 N N . ASP A 1 89 ? 4.305 -3.999 10.308 1.00 95.50 89 ASP A N 1
ATOM 720 C CA . ASP A 1 89 ? 4.375 -2.789 9.502 1.00 95.50 89 ASP A CA 1
ATOM 721 C C . ASP A 1 89 ? 5.646 -2.820 8.663 1.00 95.50 89 ASP A C 1
ATOM 723 O O . ASP A 1 89 ? 6.689 -3.278 9.127 1.00 95.50 89 ASP A O 1
ATOM 727 N N . PHE A 1 90 ? 5.578 -2.294 7.445 1.00 95.62 90 PHE A N 1
ATOM 728 C CA . PHE A 1 90 ? 6.776 -2.031 6.656 1.00 95.62 90 PHE A CA 1
ATOM 729 C C . PHE A 1 90 ? 6.582 -0.806 5.774 1.00 95.62 90 PHE A C 1
ATOM 731 O O . PHE A 1 90 ? 5.476 -0.479 5.338 1.00 95.62 90 PHE A O 1
ATOM 738 N N . TYR A 1 91 ? 7.693 -0.142 5.496 1.00 94.44 91 TYR A N 1
ATOM 739 C CA . TYR A 1 91 ? 7.745 1.132 4.802 1.00 94.44 91 TYR A CA 1
ATOM 740 C C . TYR A 1 91 ? 8.922 1.074 3.839 1.00 94.44 91 TYR A C 1
ATOM 742 O O . TYR A 1 91 ? 10.074 1.130 4.262 1.00 94.44 91 TYR A O 1
ATOM 750 N N . LEU A 1 92 ? 8.632 0.865 2.558 1.00 94.75 92 LEU A N 1
ATOM 751 C CA . LEU A 1 92 ? 9.643 0.614 1.538 1.00 94.75 92 LEU A CA 1
ATOM 752 C C . LEU A 1 92 ? 9.731 1.795 0.580 1.00 94.75 92 LEU A C 1
ATOM 754 O O . LEU A 1 92 ? 8.743 2.130 -0.071 1.00 94.75 92 LEU A O 1
ATOM 758 N N . ASP A 1 93 ? 10.924 2.375 0.441 1.00 94.06 93 ASP A N 1
ATOM 759 C CA . ASP A 1 93 ? 11.231 3.315 -0.640 1.00 94.06 93 ASP A CA 1
ATOM 760 C C . ASP A 1 93 ? 11.895 2.576 -1.807 1.00 94.06 93 ASP A C 1
ATOM 762 O O . ASP A 1 93 ? 13.112 2.394 -1.854 1.00 94.06 93 ASP A O 1
ATOM 766 N N . LEU A 1 94 ? 11.080 2.115 -2.759 1.00 93.19 94 LEU A N 1
ATOM 767 C CA . LEU A 1 94 ? 11.556 1.371 -3.930 1.00 93.19 94 LEU A CA 1
ATOM 768 C C . LEU A 1 94 ? 12.154 2.280 -5.011 1.00 93.19 94 LEU A C 1
ATOM 770 O O . LEU A 1 94 ? 12.723 1.780 -5.985 1.00 93.19 94 LEU A O 1
ATOM 774 N N . ARG A 1 95 ? 12.051 3.603 -4.843 1.00 89.75 95 ARG A N 1
ATOM 775 C CA . ARG A 1 95 ? 12.723 4.584 -5.704 1.00 89.75 9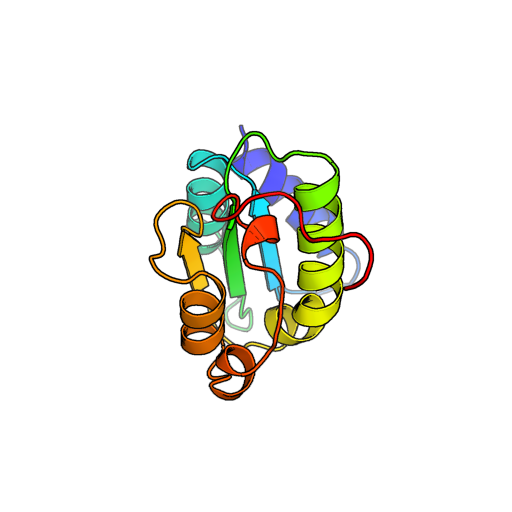5 ARG A CA 1
ATOM 776 C C . ARG A 1 95 ? 14.231 4.549 -5.465 1.00 89.75 95 ARG A C 1
ATOM 778 O O . ARG A 1 95 ? 14.996 4.548 -6.420 1.00 89.75 95 ARG A O 1
ATOM 785 N N . GLU A 1 96 ? 14.621 4.453 -4.195 1.00 86.44 96 GLU A N 1
ATOM 786 C CA . GLU A 1 96 ? 16.009 4.548 -3.718 1.00 86.44 96 GLU A CA 1
ATOM 787 C C . GLU A 1 96 ? 16.651 3.180 -3.430 1.00 86.44 96 GLU A C 1
ATOM 789 O O . GLU A 1 96 ? 17.873 3.074 -3.364 1.00 86.44 96 GLU A O 1
ATOM 794 N N . ALA A 1 97 ? 15.859 2.117 -3.231 1.00 90.25 97 ALA A N 1
ATOM 795 C CA . ALA A 1 97 ? 16.384 0.789 -2.886 1.00 90.25 97 ALA A CA 1
ATOM 796 C C . ALA A 1 97 ? 17.467 0.339 -3.884 1.00 90.25 97 ALA A C 1
ATOM 798 O O . ALA A 1 97 ? 17.294 0.554 -5.067 1.00 90.25 97 ALA A O 1
ATOM 799 N N . ALA A 1 98 ? 18.556 -0.334 -3.507 1.00 87.81 98 ALA A N 1
ATOM 800 C CA . ALA A 1 98 ? 19.528 -0.819 -4.510 1.00 87.81 98 ALA A CA 1
ATOM 801 C C . ALA A 1 98 ? 19.014 -2.038 -5.306 1.00 87.81 98 ALA A C 1
ATOM 803 O O . ALA A 1 98 ? 19.320 -2.197 -6.487 1.00 87.81 98 ALA A O 1
ATOM 804 N N . ASN A 1 99 ? 18.161 -2.854 -4.685 1.00 90.62 99 ASN A N 1
ATOM 805 C CA . ASN A 1 99 ? 17.440 -3.957 -5.310 1.00 90.62 99 ASN A CA 1
ATOM 806 C C . ASN A 1 99 ? 16.014 -4.003 -4.715 1.00 90.62 99 ASN A C 1
ATOM 808 O O . ASN A 1 99 ? 15.873 -4.280 -3.522 1.00 90.62 99 ASN A O 1
ATOM 812 N N . PRO A 1 100 ? 14.951 -3.720 -5.495 1.00 92.56 100 PRO A N 1
ATOM 813 C CA . PRO A 1 100 ? 13.586 -3.669 -4.972 1.00 92.56 100 PRO A CA 1
ATOM 814 C C . PRO A 1 100 ? 13.083 -5.030 -4.492 1.00 92.56 100 PRO A C 1
ATOM 816 O O . PRO A 1 100 ? 12.386 -5.093 -3.483 1.00 92.56 100 PRO A O 1
ATOM 819 N N . LEU A 1 101 ? 13.461 -6.117 -5.176 1.00 92.75 101 LEU A N 1
ATOM 820 C CA . LEU A 1 101 ? 13.081 -7.474 -4.775 1.00 92.75 101 LEU A CA 1
ATOM 821 C C . LEU A 1 101 ? 13.733 -7.852 -3.451 1.00 92.75 101 LEU A C 1
ATOM 823 O O . LEU A 1 101 ? 13.048 -8.394 -2.594 1.00 92.75 101 LEU A O 1
ATOM 827 N N . GLN A 1 102 ? 15.004 -7.489 -3.255 1.00 93.88 102 GLN A N 1
ATOM 828 C CA . GLN A 1 102 ? 15.691 -7.673 -1.975 1.00 93.88 102 GLN A CA 1
ATOM 829 C C . GLN A 1 102 ? 14.982 -6.913 -0.851 1.00 93.88 102 GLN A C 1
ATOM 831 O O . GLN A 1 102 ? 14.649 -7.499 0.170 1.00 93.88 102 GLN A O 1
ATOM 836 N N . ALA A 1 103 ? 14.675 -5.628 -1.058 1.00 95.06 103 ALA A N 1
ATOM 837 C CA . ALA A 1 103 ? 13.998 -4.818 -0.044 1.00 95.06 103 ALA A CA 1
ATOM 838 C C . ALA A 1 103 ? 12.629 -5.403 0.353 1.00 95.06 103 ALA A C 1
ATOM 840 O O . ALA A 1 103 ? 12.243 -5.373 1.521 1.00 95.06 103 ALA A O 1
ATOM 841 N N . ILE A 1 104 ? 11.896 -5.963 -0.615 1.00 95.38 104 ILE A N 1
ATOM 842 C CA . ILE A 1 104 ? 10.625 -6.647 -0.362 1.00 95.38 104 ILE A CA 1
ATOM 843 C C . ILE A 1 104 ? 10.848 -7.997 0.335 1.00 95.38 104 ILE A C 1
ATOM 845 O O . ILE A 1 104 ? 10.108 -8.321 1.263 1.00 95.38 104 ILE A O 1
ATOM 849 N N . ALA A 1 105 ? 11.845 -8.774 -0.094 1.00 95.44 105 ALA A N 1
ATOM 850 C CA . ALA A 1 105 ? 12.207 -10.060 0.495 1.00 95.44 105 ALA A CA 1
ATOM 851 C C . ALA A 1 105 ? 12.543 -9.904 1.981 1.00 95.44 105 ALA A C 1
ATOM 853 O O . ALA A 1 105 ? 11.974 -10.610 2.813 1.00 95.44 105 ALA A O 1
ATOM 854 N N . ASP A 1 106 ? 13.384 -8.924 2.309 1.00 95.81 106 ASP A N 1
ATOM 855 C CA . ASP A 1 106 ? 13.803 -8.616 3.676 1.00 95.81 106 ASP A CA 1
ATOM 856 C C . ASP A 1 106 ? 12.609 -8.205 4.542 1.00 95.81 106 ASP A C 1
ATOM 858 O O . ASP A 1 106 ? 12.417 -8.735 5.636 1.00 95.81 106 ASP A O 1
ATOM 862 N N . ALA A 1 107 ? 11.752 -7.312 4.034 1.00 96.19 107 ALA A N 1
ATOM 863 C CA . ALA A 1 107 ? 10.575 -6.852 4.768 1.00 96.19 107 ALA A CA 1
ATOM 864 C C . ALA A 1 107 ? 9.548 -7.962 5.023 1.00 96.19 107 ALA A C 1
ATOM 866 O O . ALA A 1 107 ? 8.839 -7.930 6.028 1.00 96.19 107 ALA A O 1
ATOM 867 N N . LEU A 1 108 ? 9.447 -8.941 4.122 1.00 95.88 108 LEU A N 1
ATOM 868 C CA . LEU A 1 108 ? 8.492 -10.040 4.242 1.00 95.88 108 LEU A CA 1
ATOM 869 C C . LEU A 1 108 ? 9.070 -11.298 4.894 1.00 95.88 108 LEU A C 1
ATOM 871 O O . LEU A 1 108 ? 8.289 -12.185 5.236 1.00 95.88 108 LEU A O 1
ATOM 875 N N . GLY A 1 109 ? 10.390 -11.383 5.076 1.00 95.00 109 GLY A N 1
ATOM 876 C CA . GLY A 1 109 ? 11.063 -12.617 5.482 1.00 95.00 109 GLY A CA 1
ATOM 877 C C . GLY A 1 109 ? 10.958 -13.714 4.416 1.00 95.00 109 GLY A C 1
ATOM 878 O O . GLY A 1 109 ? 10.732 -14.874 4.748 1.00 95.00 109 GLY A O 1
ATOM 879 N N . MET A 1 110 ? 11.058 -13.342 3.136 1.00 94.69 110 MET A N 1
ATOM 880 C CA . MET A 1 110 ? 10.906 -14.233 1.978 1.00 94.69 110 MET A CA 1
ATOM 881 C C . MET A 1 110 ? 12.189 -14.246 1.129 1.00 94.69 110 MET A C 1
ATOM 883 O O . MET A 1 110 ? 12.199 -13.631 0.061 1.00 94.69 110 MET A O 1
ATOM 887 N N . PRO A 1 111 ? 13.274 -14.910 1.574 1.00 92.31 111 PRO A N 1
ATOM 888 C CA . PRO A 1 111 ? 14.561 -14.888 0.869 1.00 92.31 111 PRO A CA 1
ATOM 889 C C . PRO A 1 111 ? 14.462 -15.427 -0.567 1.00 92.31 111 PRO A C 1
ATOM 891 O O . PRO A 1 111 ? 15.045 -14.848 -1.479 1.00 92.31 111 PRO A O 1
ATOM 894 N N . ASP A 1 112 ? 13.626 -16.441 -0.798 1.00 90.31 112 ASP A N 1
ATOM 895 C CA . ASP A 1 112 ? 13.430 -17.065 -2.116 1.00 90.31 112 ASP A CA 1
ATOM 896 C C . ASP A 1 112 ? 12.864 -16.093 -3.172 1.00 90.31 112 ASP A C 1
ATOM 898 O O . ASP A 1 112 ? 12.934 -16.346 -4.373 1.00 90.31 112 ASP A O 1
ATOM 902 N N . LEU A 1 113 ? 12.319 -14.939 -2.759 1.00 89.44 113 LEU A N 1
ATOM 903 C CA . LEU A 1 113 ? 11.859 -13.906 -3.691 1.00 89.44 113 LEU A CA 1
ATOM 904 C C . LEU A 1 113 ? 13.013 -13.326 -4.526 1.00 89.44 113 LEU A C 1
ATOM 906 O O . LEU A 1 113 ? 12.786 -12.867 -5.646 1.00 89.44 113 LEU A O 1
ATOM 910 N N . ILE A 1 114 ? 14.242 -13.352 -4.009 1.00 87.75 114 ILE A N 1
ATOM 911 C CA . ILE A 1 114 ? 15.434 -12.855 -4.709 1.00 87.75 114 ILE A CA 1
ATOM 912 C C . ILE A 1 114 ? 15.775 -13.754 -5.904 1.00 87.75 114 ILE A C 1
ATOM 914 O O . ILE A 1 114 ? 16.278 -13.268 -6.913 1.00 87.75 114 ILE A O 1
ATOM 918 N N . GLU A 1 115 ? 15.449 -15.044 -5.814 1.00 85.81 115 GLU A N 1
ATOM 919 C CA . GLU A 1 115 ? 15.639 -16.016 -6.894 1.00 85.81 115 GLU A CA 1
ATOM 920 C C . GLU A 1 115 ? 14.581 -15.875 -7.997 1.00 85.81 115 GLU A C 1
ATOM 922 O O . GLU A 1 115 ? 14.694 -16.483 -9.063 1.00 85.81 115 GLU A O 1
ATOM 927 N N . SER A 1 116 ? 13.542 -15.060 -7.773 1.00 81.00 116 SER A N 1
ATOM 928 C CA . SER A 1 116 ? 12.551 -14.794 -8.808 1.00 81.00 116 SER A CA 1
ATOM 929 C C . SER A 1 116 ? 13.188 -14.028 -9.967 1.00 81.00 116 SER A C 1
ATOM 931 O O . SER A 1 116 ? 13.771 -12.958 -9.792 1.00 81.00 116 SER A O 1
ATOM 933 N N . ASN A 1 117 ? 13.026 -14.543 -11.188 1.00 79.88 117 ASN A N 1
ATOM 934 C CA . ASN A 1 117 ? 13.502 -13.885 -12.406 1.00 79.88 117 ASN A CA 1
ATOM 935 C C . ASN A 1 117 ? 12.588 -12.713 -12.820 1.00 79.88 117 ASN A C 1
ATOM 937 O O . ASN A 1 117 ? 12.217 -12.569 -13.984 1.00 79.88 117 ASN A O 1
ATOM 941 N N . PHE A 1 118 ? 12.117 -11.917 -11.854 1.00 87.62 118 PHE A N 1
ATOM 942 C CA . PHE A 1 118 ? 11.183 -10.839 -12.140 1.00 87.62 118 PHE A CA 1
ATOM 943 C C . PHE A 1 118 ? 11.914 -9.665 -12.817 1.00 87.62 118 PHE A C 1
ATOM 945 O O . PHE A 1 118 ? 12.915 -9.187 -12.271 1.00 87.62 118 PHE A O 1
ATOM 952 N N . PRO A 1 119 ? 11.431 -9.150 -13.968 1.00 88.56 119 PRO A N 1
ATOM 953 C CA . PRO A 1 119 ? 12.197 -8.186 -14.752 1.00 88.56 119 PRO A CA 1
ATOM 954 C C . PRO A 1 119 ? 12.520 -6.904 -13.977 1.00 88.56 119 PRO A C 1
ATOM 956 O O . PRO A 1 119 ? 11.624 -6.183 -13.528 1.00 88.56 119 PRO A O 1
ATOM 959 N N . GLN A 1 120 ? 13.809 -6.554 -13.905 1.00 87.12 120 GLN A N 1
ATOM 960 C CA . GLN A 1 120 ? 14.283 -5.309 -13.279 1.00 87.12 120 GLN A CA 1
ATOM 961 C C . GLN A 1 120 ? 13.737 -4.056 -13.980 1.00 87.12 120 GLN A C 1
ATOM 963 O O . GLN A 1 120 ? 13.627 -2.993 -13.363 1.00 87.12 120 GLN A O 1
ATOM 968 N N . HIS A 1 121 ? 13.336 -4.186 -15.252 1.00 89.94 121 HIS A N 1
ATOM 969 C CA . HIS A 1 121 ? 12.659 -3.139 -16.012 1.00 89.94 121 HIS A CA 1
ATOM 970 C C . HIS A 1 121 ? 11.452 -2.613 -15.255 1.00 89.94 121 HIS A C 1
ATOM 972 O O . HIS A 1 121 ? 11.265 -1.405 -15.212 1.00 89.94 121 HIS A O 1
ATOM 978 N N . ALA A 1 122 ? 10.706 -3.483 -14.564 1.00 89.25 122 ALA A N 1
ATOM 979 C CA . ALA A 1 122 ? 9.550 -3.080 -13.781 1.00 89.25 122 ALA A CA 1
ATOM 980 C C . ALA A 1 122 ? 9.857 -1.908 -12.845 1.00 89.25 122 ALA A C 1
ATOM 982 O O . ALA A 1 122 ? 8.984 -1.091 -12.610 1.00 89.25 122 ALA A O 1
ATOM 983 N N . TRP A 1 123 ? 11.086 -1.763 -12.357 1.00 89.62 123 TRP A N 1
ATOM 984 C CA . TRP A 1 123 ? 11.485 -0.730 -11.405 1.00 89.62 123 TRP A CA 1
ATOM 985 C C . TRP A 1 123 ? 12.262 0.439 -12.029 1.00 89.62 123 TRP A C 1
ATOM 987 O O . TRP A 1 123 ? 12.874 1.204 -11.291 1.00 89.62 123 TRP A O 1
ATOM 997 N N . GLY A 1 124 ? 12.250 0.581 -13.360 1.00 85.06 124 GLY A N 1
ATOM 998 C CA . GLY 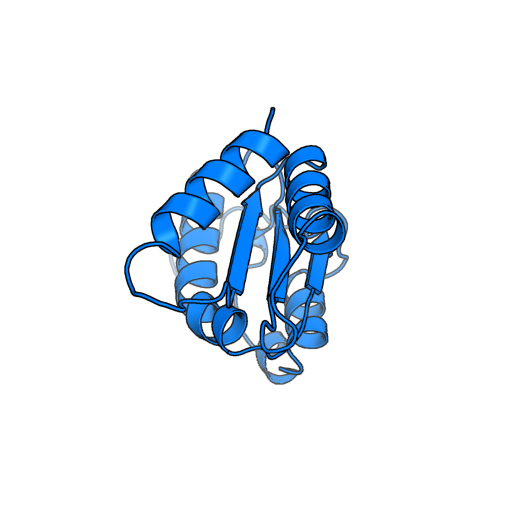A 1 124 ? 12.946 1.656 -14.081 1.00 85.06 124 GLY A CA 1
ATOM 999 C C . GLY A 1 124 ? 14.468 1.488 -14.145 1.00 85.06 124 GLY A C 1
ATOM 1000 O O . GLY A 1 124 ? 15.190 2.464 -14.317 1.0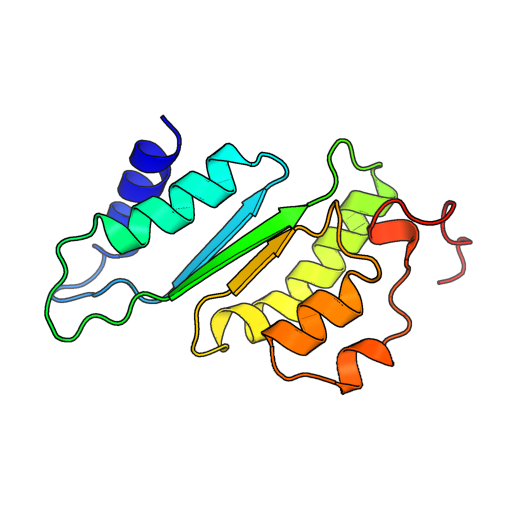0 85.06 124 GLY A O 1
ATOM 1001 N N . ARG A 1 125 ? 14.976 0.261 -13.953 1.00 79.12 125 ARG A N 1
ATOM 1002 C CA . ARG A 1 125 ? 16.421 -0.022 -13.786 1.00 79.12 125 ARG A CA 1
ATOM 1003 C C . ARG A 1 125 ? 17.085 -0.686 -14.976 1.00 79.12 125 ARG A C 1
ATOM 1005 O O . ARG A 1 125 ? 18.290 -0.904 -14.968 1.00 79.12 125 ARG A O 1
ATOM 1012 N N . SER A 1 126 ? 16.301 -1.051 -15.979 1.00 79.81 126 SER A N 1
ATOM 1013 C CA . SER A 1 126 ? 16.808 -1.656 -17.206 1.00 79.81 126 SER A CA 1
ATOM 1014 C C . SER A 1 126 ? 15.917 -1.269 -18.379 1.00 79.81 126 SER A C 1
ATOM 1016 O O . SER A 1 126 ? 14.789 -0.803 -18.179 1.00 79.81 126 SER A O 1
ATOM 1018 N N . GLY A 1 127 ? 16.443 -1.439 -19.594 1.00 74.50 127 GLY A N 1
ATOM 1019 C CA . GLY A 1 127 ? 15.694 -1.221 -20.829 1.00 74.50 127 GLY A CA 1
ATOM 1020 C C . GLY A 1 127 ? 14.459 -2.120 -20.931 1.00 74.50 127 GLY A C 1
ATOM 1021 O O . GLY A 1 127 ? 14.231 -2.986 -20.089 1.00 74.50 127 GLY A O 1
ATOM 1022 N N . LEU A 1 128 ? 13.645 -1.893 -21.963 1.00 72.19 128 LEU A N 1
ATOM 1023 C CA . LEU A 1 128 ? 12.458 -2.708 -22.225 1.00 72.19 128 LEU A CA 1
ATOM 1024 C C . LEU A 1 128 ? 12.837 -4.201 -22.262 1.00 72.19 128 LEU A C 1
ATOM 1026 O O . LEU A 1 128 ? 13.795 -4.541 -22.961 1.00 72.19 128 LEU A O 1
ATOM 1030 N N . PRO A 1 129 ? 12.103 -5.088 -21.564 1.00 65.12 129 PRO A N 1
ATOM 1031 C CA . PRO A 1 129 ? 12.315 -6.517 -21.689 1.00 65.12 129 PRO A CA 1
ATOM 1032 C C . PRO A 1 129 ? 12.042 -6.913 -23.138 1.00 65.12 129 PRO A C 1
ATOM 1034 O O . PRO A 1 129 ? 11.095 -6.427 -23.773 1.00 65.12 129 PRO A O 1
ATOM 1037 N N . SER A 1 130 ? 12.899 -7.769 -23.682 1.00 66.31 130 SER A N 1
ATOM 1038 C CA . SER A 1 130 ? 12.661 -8.426 -24.963 1.00 66.31 130 SER A CA 1
ATOM 1039 C C . SER A 1 130 ? 11.291 -9.111 -24.931 1.00 66.31 130 SER A C 1
ATOM 1041 O O . SER A 1 130 ? 10.892 -9.652 -23.906 1.00 66.31 130 SER A O 1
ATOM 1043 N N . ARG A 1 131 ? 10.558 -9.096 -26.053 1.00 56.84 131 ARG A N 1
ATOM 1044 C CA . ARG A 1 131 ? 9.177 -9.623 -26.181 1.00 56.84 131 ARG A CA 1
ATOM 1045 C C . ARG A 1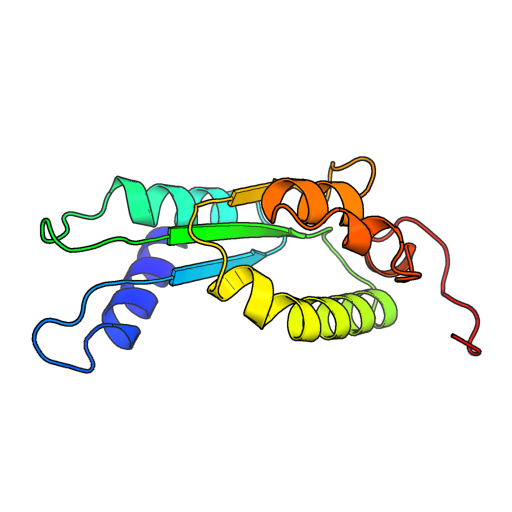 131 ? 9.002 -11.125 -25.859 1.00 56.84 131 ARG A C 1
ATOM 1047 O O . ARG A 1 131 ? 7.906 -11.639 -26.053 1.00 56.84 131 ARG A O 1
ATOM 1054 N N . GLU A 1 132 ? 10.045 -11.810 -25.406 1.00 46.28 132 GLU A N 1
ATOM 1055 C CA . GLU A 1 132 ? 10.089 -13.258 -25.172 1.00 46.28 132 GLU A CA 1
ATOM 1056 C C . GLU A 1 132 ? 10.076 -13.656 -23.679 1.00 46.28 132 GLU A C 1
ATOM 1058 O O . GLU A 1 132 ? 10.149 -14.845 -23.381 1.00 46.28 132 GLU A O 1
ATOM 1063 N N . GLU A 1 133 ? 9.920 -12.704 -22.748 1.00 42.91 133 GLU A N 1
ATOM 1064 C CA . GLU A 1 133 ? 9.744 -12.945 -21.296 1.00 42.91 133 GLU A CA 1
ATOM 1065 C C . GLU A 1 133 ? 8.323 -12.612 -20.801 1.00 42.91 133 GLU A C 1
ATOM 1067 O O . GLU A 1 133 ? 7.820 -13.325 -19.899 1.00 42.91 133 GLU A O 1
#

Radius of gyration: 16.3 Å; chains: 1; bounding box: 40×33×49 Å

Secondary structure (DSSP, 8-state):
-HHHHHHHHHHHHTTSSTT----EEEEEES-HHHHHHHHHHHHT----TT---EEEEEEPPSS--HHHHHHHHHHHHHHHHHHHH--S-EEEETTT-S-HHHHHHHHHT-GGGGG----GGGGTSSSPPPTT-

Organism: NCBI:txid1333877

pLDDT: mean 91.03, std 8.4, range [42.91, 97.19]

Foldseek 3Di:
DLLVVLLVVQCVVQVPDPPGAAAEDEEEEQDVVNLVSQVVNVVVDPGDPPHDYEYEYENAHPDADPQLVVLVVVVCVVCVVLRSPQRHYDRHDLLPDPQNQVSVCVSSVNPCSVVDPRDPVNRVPDDDPDPPD

Sequence (133 aa):
AKLAAMQQEACSFYSQYPEQTWKNVLSFGDMRYEHEAVQALSHRRTAPSRERLRTKALLLPPTPSLSELTLRLKFSRLMLQAYVRHNGDFYLDLREAANPLQAIADALGMPDLIESNFPQHAWGRSGLPSREE